Protein AF-A0A7H0I4W9-F1 (afdb_monomer)

Structure (mmCIF, N/CA/C/O backbone):
data_AF-A0A7H0I4W9-F1
#
_entry.id   AF-A0A7H0I4W9-F1
#
loop_
_atom_site.group_PDB
_atom_site.id
_atom_site.type_symbol
_atom_site.label_atom_id
_atom_site.label_alt_id
_atom_site.label_comp_id
_atom_site.label_asym_id
_atom_site.label_entity_id
_atom_site.label_seq_id
_atom_site.pdbx_PDB_ins_code
_atom_site.Cartn_x
_atom_site.Cartn_y
_atom_site.Cartn_z
_atom_site.occupancy
_atom_site.B_iso_or_equiv
_atom_site.auth_seq_id
_atom_site.auth_comp_id
_atom_site.auth_asym_id
_atom_site.auth_atom_id
_atom_site.pdbx_PDB_model_num
ATOM 1 N N . MET A 1 1 ? -12.954 -0.996 -12.519 1.00 42.88 1 MET A N 1
ATOM 2 C CA . MET A 1 1 ? -12.746 -0.860 -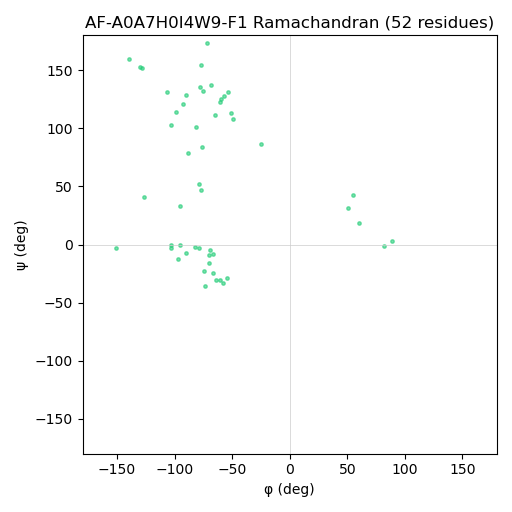11.064 1.00 42.88 1 MET A CA 1
ATOM 3 C C . MET A 1 1 ? -11.537 -1.707 -10.711 1.00 42.88 1 MET A C 1
ATOM 5 O O . MET A 1 1 ? -11.593 -2.911 -10.899 1.00 42.88 1 MET A O 1
ATOM 9 N N . THR A 1 2 ? -10.417 -1.084 -10.352 1.00 50.59 2 THR A N 1
ATOM 10 C CA . THR A 1 2 ? -9.151 -1.758 -10.014 1.00 50.59 2 THR A CA 1
ATOM 11 C C . THR A 1 2 ? -9.149 -2.089 -8.526 1.00 50.59 2 THR A C 1
ATOM 13 O O . THR A 1 2 ? -8.597 -1.345 -7.722 1.00 50.59 2 THR A O 1
ATOM 16 N N . SER A 1 3 ? -9.847 -3.156 -8.145 1.00 63.06 3 SER A N 1
ATOM 17 C CA . SER A 1 3 ? -9.758 -3.717 -6.796 1.00 63.06 3 SER A CA 1
ATOM 18 C C . SER A 1 3 ? -8.962 -5.015 -6.882 1.00 63.06 3 SER A C 1
ATOM 20 O O . SER A 1 3 ? -9.195 -5.813 -7.788 1.00 63.06 3 SER A O 1
ATOM 22 N N . VAL A 1 4 ? -7.974 -5.175 -6.001 1.00 71.94 4 VAL A N 1
ATOM 23 C CA . VAL A 1 4 ? -7.220 -6.422 -5.844 1.00 71.94 4 VAL A CA 1
ATOM 24 C C . VAL A 1 4 ? -7.909 -7.223 -4.748 1.00 71.94 4 VAL A C 1
ATOM 26 O O . VAL A 1 4 ? -8.031 -6.739 -3.620 1.00 71.94 4 VAL A O 1
ATOM 29 N N . ASP A 1 5 ? -8.367 -8.428 -5.083 1.00 81.12 5 ASP A N 1
ATOM 30 C CA . ASP A 1 5 ? -9.059 -9.306 -4.140 1.00 81.12 5 ASP A CA 1
ATOM 31 C C . ASP A 1 5 ? -8.224 -9.529 -2.871 1.00 81.12 5 ASP A C 1
ATOM 33 O O . ASP A 1 5 ? -7.032 -9.836 -2.923 1.00 81.12 5 ASP A O 1
ATOM 37 N N . GLY A 1 6 ? -8.865 -9.366 -1.711 1.00 84.00 6 GLY A N 1
ATOM 38 C CA . GLY A 1 6 ? -8.240 -9.569 -0.402 1.00 84.00 6 GLY A CA 1
ATOM 39 C C . GLY A 1 6 ? -7.418 -8.389 0.129 1.00 84.00 6 GLY A C 1
ATOM 40 O O . GLY A 1 6 ? -6.930 -8.477 1.255 1.00 84.00 6 GLY A O 1
ATOM 41 N N . VAL A 1 7 ? -7.293 -7.288 -0.622 1.00 89.12 7 VAL A N 1
ATOM 42 C CA . VAL A 1 7 ? -6.723 -6.030 -0.116 1.00 89.12 7 VAL A CA 1
ATOM 43 C C . VAL A 1 7 ? -7.833 -5.165 0.477 1.00 89.12 7 VAL A C 1
ATOM 45 O O . VAL A 1 7 ? -8.851 -4.907 -0.166 1.00 89.12 7 VAL A O 1
ATOM 48 N N . ARG A 1 8 ? -7.632 -4.694 1.709 1.00 92.06 8 ARG A N 1
ATOM 49 C CA . ARG A 1 8 ? -8.559 -3.809 2.425 1.00 92.06 8 ARG A CA 1
ATOM 50 C C . ARG A 1 8 ? -7.835 -2.595 2.993 1.00 92.06 8 ARG A C 1
ATOM 52 O O . ARG A 1 8 ? -6.658 -2.671 3.333 1.00 92.06 8 ARG A O 1
ATOM 59 N N . TRP A 1 9 ? -8.563 -1.497 3.145 1.00 9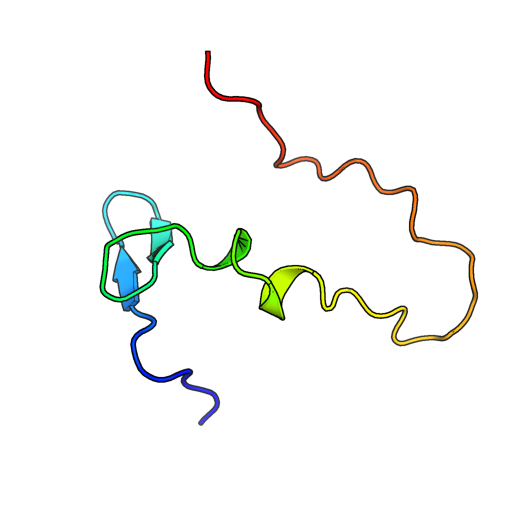1.56 9 TRP A N 1
ATOM 60 C CA . TRP A 1 9 ? -8.076 -0.311 3.842 1.00 91.56 9 TRP A CA 1
ATOM 61 C C . TRP A 1 9 ? -8.075 -0.537 5.364 1.00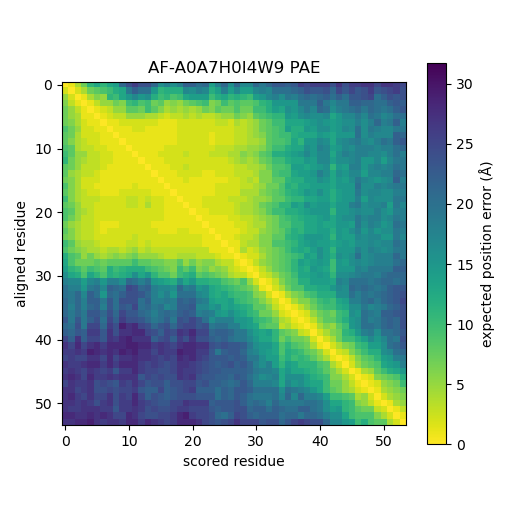 91.56 9 TRP A C 1
ATOM 63 O O . TRP A 1 9 ? -9.054 -1.041 5.922 1.00 91.56 9 TRP A O 1
ATOM 73 N N . ASP A 1 10 ? -6.974 -0.195 6.033 1.00 93.75 10 ASP A N 1
ATOM 74 C CA . ASP A 1 10 ? -6.864 -0.133 7.491 1.00 93.75 10 ASP A CA 1
ATOM 75 C C . ASP A 1 10 ? -6.924 1.332 7.936 1.00 93.75 10 ASP A C 1
ATOM 77 O O . ASP A 1 10 ? -5.939 2.063 7.840 1.00 93.75 10 ASP A O 1
ATOM 81 N N . GLU A 1 11 ? -8.083 1.756 8.446 1.00 93.38 11 GLU A N 1
ATOM 82 C CA . GLU A 1 11 ? -8.319 3.137 8.891 1.00 93.38 11 GLU A CA 1
ATOM 83 C C . GLU A 1 11 ? -7.390 3.575 10.029 1.00 93.38 11 GLU A C 1
ATOM 85 O O . GLU A 1 11 ? -7.046 4.748 10.136 1.00 93.38 11 GLU A O 1
ATOM 90 N N . SER A 1 12 ? -6.961 2.657 10.896 1.00 93.19 12 SER A N 1
ATOM 91 C CA . SER A 1 12 ? -6.120 3.020 12.042 1.00 93.19 12 SER A CA 1
ATOM 92 C C . SER A 1 12 ? -4.691 3.343 11.618 1.00 93.19 12 SER A C 1
ATOM 94 O O . SER A 1 12 ? -4.053 4.235 12.175 1.00 93.19 12 SER A O 1
ATOM 96 N N . ARG A 1 13 ? -4.202 2.625 10.606 1.00 89.44 13 ARG A N 1
ATOM 97 C CA . ARG A 1 13 ? -2.845 2.758 10.073 1.00 89.44 13 ARG A CA 1
ATOM 98 C C . ARG A 1 13 ? -2.785 3.646 8.833 1.00 89.44 13 ARG A C 1
ATOM 100 O O . ARG A 1 13 ? -1.689 4.017 8.434 1.00 89.44 13 ARG A O 1
ATOM 107 N N . GLN A 1 14 ? -3.937 3.967 8.240 1.00 93.94 14 GLN A N 1
ATOM 108 C CA . GLN A 1 14 ? -4.075 4.707 6.984 1.00 93.94 14 GLN A CA 1
ATOM 109 C C . GLN A 1 14 ? -3.279 4.057 5.836 1.00 93.94 14 GLN A C 1
ATOM 111 O O . GLN A 1 14 ? -2.604 4.734 5.061 1.00 93.94 14 GLN A O 1
ATOM 116 N N . ILE A 1 15 ? -3.334 2.723 5.740 1.00 89.94 15 ILE A N 1
ATOM 117 C CA . ILE A 1 15 ? -2.667 1.948 4.683 1.00 89.94 15 ILE A CA 1
ATOM 118 C C . ILE A 1 15 ? -3.549 0.800 4.187 1.00 89.94 15 ILE A C 1
ATOM 120 O O . ILE A 1 15 ? -4.427 0.311 4.895 1.00 89.94 15 ILE A O 1
ATOM 124 N N . ASN A 1 16 ? -3.259 0.310 2.983 1.00 89.81 16 ASN A N 1
ATOM 125 C CA . ASN A 1 16 ? -3.822 -0.939 2.478 1.00 89.81 16 ASN A CA 1
ATOM 126 C C . ASN A 1 16 ? -3.101 -2.151 3.085 1.00 89.81 16 ASN A C 1
ATOM 128 O O . ASN A 1 16 ? -1.868 -2.195 3.124 1.00 89.81 16 ASN A O 1
ATOM 132 N N . VAL A 1 17 ? -3.871 -3.154 3.499 1.00 92.06 17 VAL A N 1
ATOM 133 C CA . VAL A 1 17 ? -3.382 -4.419 4.058 1.00 92.06 17 VAL A CA 1
ATOM 134 C C . VAL A 1 17 ? -4.015 -5.611 3.346 1.00 92.06 17 VAL A C 1
ATOM 136 O O . VAL A 1 17 ? -5.134 -5.528 2.838 1.00 92.06 17 VAL A O 1
ATOM 139 N N . THR A 1 18 ? -3.303 -6.728 3.312 1.00 90.50 18 THR A N 1
ATOM 140 C CA . THR A 1 18 ? -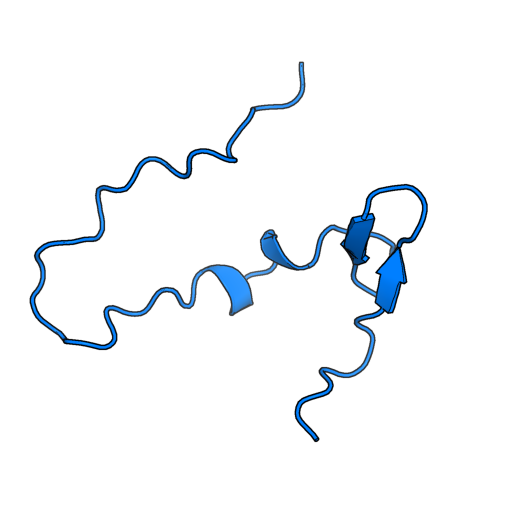3.803 -8.032 2.864 1.00 90.50 18 THR A CA 1
ATOM 141 C C . THR A 1 18 ? -4.773 -8.638 3.887 1.00 90.50 18 THR A C 1
ATOM 143 O O . THR A 1 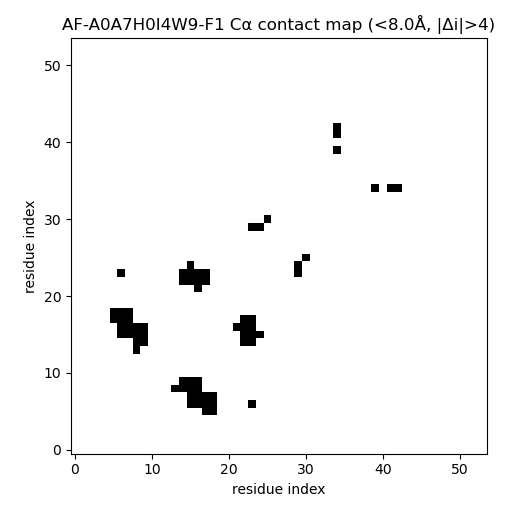18 ? -4.973 -8.115 4.989 1.00 90.50 18 THR A O 1
ATOM 146 N N . ALA A 1 19 ? -5.397 -9.764 3.533 1.00 89.25 19 ALA A N 1
ATOM 147 C CA . ALA A 1 19 ? -6.379 -10.446 4.379 1.00 89.25 19 ALA A CA 1
ATOM 148 C C . ALA A 1 19 ? -5.830 -10.848 5.764 1.00 89.25 19 ALA A C 1
ATOM 150 O O . ALA A 1 19 ? -6.563 -10.804 6.750 1.00 89.25 19 ALA A O 1
ATOM 151 N N . ASP A 1 20 ? -4.544 -11.187 5.843 1.00 90.00 20 ASP A N 1
ATOM 152 C CA . ASP A 1 20 ? -3.808 -11.516 7.071 1.00 90.00 20 ASP A CA 1
ATOM 153 C C . ASP A 1 20 ? -3.312 -10.274 7.846 1.00 90.00 20 ASP A C 1
ATOM 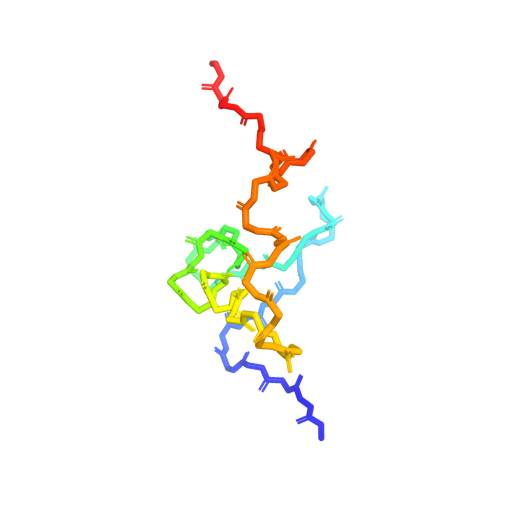155 O O . ASP A 1 20 ? -2.755 -10.408 8.932 1.00 90.00 20 ASP A O 1
ATOM 159 N N . GLY A 1 21 ? -3.545 -9.061 7.330 1.00 89.44 21 GLY A N 1
ATOM 160 C CA . GLY A 1 21 ? -3.150 -7.799 7.963 1.00 89.44 21 GLY A CA 1
ATOM 161 C C . GLY A 1 21 ? -1.742 -7.309 7.605 1.00 89.44 21 GLY A C 1
ATOM 162 O O . GLY A 1 21 ? -1.319 -6.264 8.115 1.00 89.44 21 GLY A O 1
ATOM 163 N N . THR A 1 22 ? -1.027 -8.012 6.726 1.00 91.00 22 THR A N 1
ATOM 164 C CA . THR A 1 22 ? 0.290 -7.584 6.237 1.00 91.00 22 THR A CA 1
ATOM 165 C C . THR A 1 22 ? 0.151 -6.332 5.352 1.00 91.00 22 THR A C 1
ATOM 167 O O . THR A 1 22 ? -0.784 -6.243 4.554 1.00 91.00 22 THR A O 1
ATOM 170 N N . PRO A 1 23 ? 1.026 -5.316 5.470 1.00 90.69 23 PRO A N 1
ATOM 171 C CA . PRO A 1 23 ? 0.982 -4.154 4.587 1.00 90.69 23 PRO A CA 1
ATOM 172 C C . PRO A 1 23 ? 1.102 -4.545 3.112 1.00 90.69 23 PRO A C 1
ATOM 174 O O . PRO A 1 23 ? 2.028 -5.240 2.708 1.00 90.69 23 PRO A O 1
ATOM 177 N N . TRP A 1 24 ? 0.179 -4.075 2.274 1.00 86.56 24 TRP A N 1
ATOM 178 C CA . TRP A 1 24 ? 0.131 -4.498 0.872 1.00 86.56 24 TRP A CA 1
ATOM 179 C C . TRP A 1 24 ? 1.380 -4.077 0.075 1.00 86.56 24 TRP A C 1
ATOM 181 O O . TRP A 1 24 ? 1.821 -4.806 -0.811 1.00 86.56 24 TRP A O 1
ATOM 191 N N . HIS A 1 25 ? 2.003 -2.951 0.433 1.00 80.56 25 HIS A N 1
ATOM 192 C CA . HIS A 1 25 ? 3.216 -2.441 -0.217 1.00 80.56 25 HIS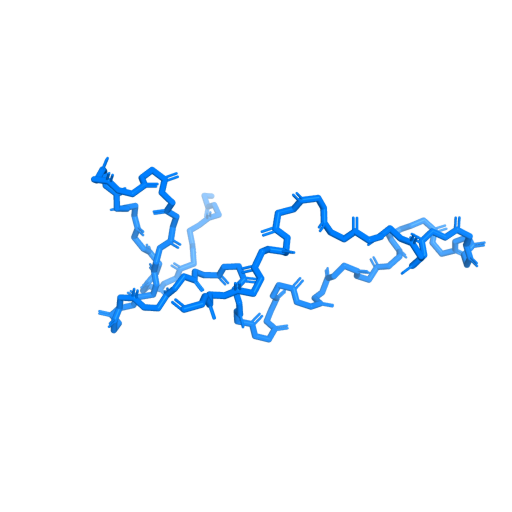 A CA 1
ATOM 193 C C . HIS A 1 25 ? 4.479 -3.278 0.053 1.00 80.56 25 HIS A C 1
ATOM 195 O O . HIS A 1 25 ? 5.499 -3.037 -0.579 1.00 80.56 25 HIS A O 1
ATOM 201 N N . THR A 1 26 ? 4.440 -4.256 0.965 1.00 83.69 26 THR A N 1
ATOM 202 C CA . THR A 1 26 ? 5.563 -5.186 1.187 1.00 83.69 26 THR A CA 1
ATOM 203 C C . THR A 1 26 ? 5.407 -6.492 0.405 1.00 83.69 26 THR A C 1
ATOM 205 O O . THR A 1 26 ? 6.244 -7.384 0.521 1.00 83.69 26 THR A O 1
ATOM 208 N N . MET A 1 27 ? 4.319 -6.652 -0.354 1.00 83.12 27 MET A N 1
ATOM 209 C CA . MET A 1 27 ? 4.066 -7.860 -1.139 1.00 83.12 27 MET A CA 1
ATOM 210 C C . MET A 1 27 ? 4.924 -7.885 -2.414 1.00 83.12 27 MET A C 1
ATOM 212 O O . MET A 1 27 ? 5.261 -6.825 -2.939 1.00 83.12 27 MET A O 1
ATOM 216 N N . PRO A 1 28 ? 5.229 -9.067 -2.987 1.00 74.88 28 PRO A N 1
ATOM 217 C CA . PRO A 1 28 ? 6.043 -9.174 -4.204 1.00 74.88 28 PRO A CA 1
ATOM 218 C C . PRO A 1 28 ? 5.528 -8.344 -5.390 1.00 74.88 28 PRO A C 1
ATOM 220 O O . PRO A 1 28 ? 6.312 -7.885 -6.211 1.00 74.88 28 PRO A O 1
ATOM 223 N N . GLN A 1 29 ? 4.217 -8.110 -5.476 1.00 68.62 29 GLN A N 1
ATOM 224 C CA . GLN A 1 29 ? 3.601 -7.267 -6.503 1.00 68.62 29 GLN A CA 1
ATOM 225 C C . GLN A 1 29 ? 3.984 -5.784 -6.373 1.00 68.62 29 GLN A C 1
ATOM 227 O O . GLN A 1 29 ? 3.959 -5.074 -7.371 1.00 68.62 29 GLN A O 1
ATOM 232 N N . ALA A 1 30 ? 4.355 -5.311 -5.180 1.00 62.66 30 ALA A N 1
ATOM 233 C CA . ALA A 1 30 ? 4.860 -3.955 -4.970 1.00 62.66 30 ALA A CA 1
ATOM 234 C C . ALA A 1 30 ? 6.304 -3.783 -5.470 1.00 62.66 30 ALA A C 1
ATOM 236 O O . ALA A 1 30 ? 6.686 -2.679 -5.840 1.00 62.66 30 ALA A O 1
ATOM 237 N N . ALA A 1 31 ? 7.070 -4.876 -5.585 1.00 59.56 31 ALA A N 1
ATOM 238 C CA . ALA A 1 31 ? 8.371 -4.871 -6.259 1.00 59.56 31 ALA A CA 1
ATOM 239 C C . ALA A 1 31 ? 8.249 -4.681 -7.786 1.00 59.56 31 ALA A C 1
ATOM 241 O O . ALA A 1 31 ? 9.253 -4.543 -8.478 1.00 59.56 31 ALA A O 1
ATOM 242 N N . SER A 1 32 ? 7.023 -4.634 -8.324 1.00 56.62 32 SER A N 1
ATOM 243 C CA . SER A 1 32 ? 6.742 -4.215 -9.698 1.00 56.62 32 SER A CA 1
ATOM 244 C C . SER A 1 32 ? 6.799 -2.687 -9.846 1.00 56.62 32 SER A C 1
ATOM 246 O O . SER A 1 32 ? 5.944 -2.087 -10.496 1.00 56.62 32 SER A O 1
ATOM 248 N N . THR A 1 33 ? 7.832 -2.039 -9.312 1.00 57.06 33 THR A N 1
ATOM 249 C CA . THR A 1 33 ? 8.313 -0.756 -9.841 1.00 57.06 33 THR A CA 1
ATOM 250 C C . THR A 1 33 ? 9.156 -1.049 -11.081 1.00 57.06 33 THR A C 1
ATOM 252 O O . THR A 1 33 ? 10.320 -0.684 -11.170 1.00 57.06 33 THR A O 1
ATOM 255 N N . THR A 1 34 ? 8.606 -1.811 -12.028 1.00 53.50 34 THR A N 1
ATOM 256 C CA . THR A 1 34 ? 9.262 -2.024 -13.314 1.00 53.50 34 THR A CA 1
ATOM 257 C C . THR A 1 34 ? 9.302 -0.674 -14.000 1.00 53.50 34 THR A C 1
ATOM 259 O O . THR A 1 34 ? 8.238 -0.159 -14.329 1.00 53.50 34 THR A O 1
ATOM 262 N N . ASP A 1 35 ? 10.506 -0.118 -14.145 1.00 55.03 35 ASP A N 1
ATOM 263 C CA . ASP A 1 35 ? 10.888 1.040 -14.958 1.00 55.03 35 ASP A CA 1
ATOM 264 C C . ASP A 1 35 ? 9.925 1.255 -16.142 1.00 55.03 35 ASP A C 1
ATOM 266 O O . ASP A 1 35 ? 10.099 0.718 -17.238 1.00 55.03 35 ASP A O 1
ATOM 270 N N . THR A 1 36 ? 8.827 1.980 -15.892 1.00 53.19 36 THR A N 1
ATOM 271 C CA . THR A 1 36 ? 7.712 2.067 -16.852 1.00 53.19 36 THR A CA 1
ATOM 272 C C . THR A 1 36 ? 8.088 2.871 -18.095 1.00 53.19 36 THR A C 1
ATOM 274 O O . THR A 1 36 ? 7.403 2.786 -19.115 1.00 53.19 36 THR A O 1
ATOM 277 N N . ASN A 1 37 ? 9.176 3.640 -18.015 1.00 58.97 37 ASN A N 1
ATOM 278 C CA . ASN A 1 37 ? 9.760 4.422 -19.094 1.00 58.97 37 ASN A CA 1
ATOM 279 C C . ASN A 1 37 ? 11.017 3.777 -19.707 1.00 58.97 37 ASN A C 1
ATOM 281 O O . ASN A 1 37 ? 11.504 4.303 -20.708 1.00 58.97 37 ASN A O 1
ATOM 285 N N . LEU A 1 38 ? 11.478 2.632 -19.184 1.00 56.88 38 LEU A N 1
ATOM 286 C CA . LEU A 1 38 ? 12.628 1.854 -19.666 1.00 56.88 38 LEU A CA 1
ATOM 287 C C . LEU A 1 38 ? 13.901 2.697 -19.849 1.00 56.88 38 LEU A C 1
ATOM 289 O O . LEU A 1 38 ? 14.685 2.443 -20.769 1.00 56.88 38 LEU A O 1
ATOM 293 N N . ASP A 1 39 ? 14.091 3.737 -19.038 1.00 68.12 39 ASP A N 1
ATOM 294 C CA . ASP A 1 39 ? 15.222 4.651 -19.208 1.00 68.12 39 ASP A CA 1
ATOM 295 C C . ASP A 1 39 ? 16.470 4.229 -18.423 1.00 68.12 39 ASP A C 1
ATOM 297 O O . ASP A 1 39 ? 17.544 4.805 -18.629 1.00 68.12 39 ASP A O 1
ATOM 301 N N . GLY A 1 40 ? 16.362 3.196 -17.578 1.00 58.78 40 GLY A N 1
ATOM 302 C CA . GLY A 1 40 ? 17.464 2.635 -16.803 1.00 58.78 40 GLY A CA 1
ATOM 303 C C . GLY A 1 40 ? 18.125 3.637 -15.853 1.00 58.78 40 GLY A C 1
ATOM 304 O O . GLY A 1 40 ? 19.272 3.423 -15.455 1.00 58.78 40 GLY A O 1
ATOM 305 N N . LYS A 1 41 ? 17.456 4.751 -15.519 1.00 54.81 41 LYS A N 1
ATOM 306 C CA . LYS A 1 41 ? 18.017 5.863 -14.734 1.00 54.81 41 LYS A CA 1
ATOM 307 C C . LYS A 1 41 ? 17.167 6.243 -13.517 1.00 54.81 41 LYS A C 1
ATOM 309 O O . LYS A 1 41 ? 17.049 7.427 -13.203 1.00 54.81 41 LYS A O 1
ATOM 314 N N . GLY A 1 42 ? 16.618 5.263 -12.795 1.00 54.31 42 GLY A N 1
ATOM 315 C CA . GLY A 1 42 ? 15.731 5.562 -11.663 1.00 54.31 42 GLY A CA 1
ATOM 316 C C . GLY A 1 42 ? 15.666 4.576 -10.497 1.00 54.31 42 GLY A C 1
ATOM 317 O O . GLY A 1 42 ? 14.989 4.898 -9.529 1.00 54.31 42 GLY A O 1
ATOM 318 N N . ASP A 1 43 ? 16.360 3.434 -10.525 1.00 55.03 43 ASP A N 1
ATOM 319 C CA . ASP A 1 43 ? 16.190 2.390 -9.490 1.00 55.03 43 ASP A CA 1
ATOM 320 C C . ASP A 1 43 ? 16.928 2.658 -8.157 1.00 55.03 43 ASP A C 1
ATOM 322 O O . ASP A 1 43 ? 16.754 1.910 -7.200 1.00 55.03 43 ASP A O 1
ATOM 326 N N . ASP A 1 44 ? 17.697 3.748 -8.047 1.00 54.56 44 ASP A N 1
ATOM 327 C CA . ASP A 1 44 ? 18.373 4.177 -6.805 1.00 54.56 44 ASP A CA 1
ATOM 328 C C . ASP A 1 44 ? 17.555 5.218 -6.010 1.00 54.56 44 ASP A C 1
ATOM 330 O O . ASP A 1 44 ? 18.102 6.112 -5.358 1.00 54.56 44 ASP A O 1
ATOM 334 N N . VAL A 1 45 ? 16.223 5.144 -6.040 1.00 51.75 45 VAL A N 1
ATOM 335 C CA . VAL A 1 45 ? 15.424 5.861 -5.039 1.00 51.75 45 VAL A CA 1
ATOM 336 C C . VAL A 1 45 ? 15.379 5.023 -3.771 1.00 51.75 45 VAL A C 1
ATOM 338 O O . VAL A 1 45 ? 14.620 4.066 -3.657 1.00 51.75 45 VAL A O 1
ATOM 341 N N . SER A 1 46 ? 16.206 5.403 -2.794 1.00 56.59 46 SER A N 1
ATOM 342 C CA . SER A 1 46 ? 16.006 5.010 -1.401 1.00 56.59 46 SER A CA 1
ATOM 343 C C . SER A 1 46 ? 14.555 5.318 -1.046 1.00 56.59 46 SER A C 1
ATOM 345 O O . SER A 1 46 ? 14.189 6.495 -0.978 1.00 56.59 46 SER A O 1
ATOM 347 N N . ASP A 1 47 ? 13.730 4.284 -0.899 1.00 54.56 47 ASP A N 1
ATOM 348 C CA . ASP A 1 47 ? 12.328 4.430 -0.531 1.00 54.56 47 ASP A CA 1
ATOM 349 C C . ASP A 1 47 ? 12.249 5.327 0.721 1.00 54.56 47 ASP A C 1
ATOM 351 O O . ASP A 1 47 ? 12.741 4.932 1.784 1.00 54.56 47 ASP A O 1
ATOM 355 N N . PRO A 1 48 ? 11.682 6.547 0.627 1.00 57.25 48 PRO A N 1
ATOM 356 C CA . PRO A 1 48 ? 11.621 7.464 1.761 1.00 57.25 48 PRO A CA 1
ATOM 357 C C . PRO A 1 48 ? 10.718 6.939 2.888 1.00 57.25 48 PRO A C 1
ATOM 359 O O . PRO A 1 48 ? 10.702 7.520 3.974 1.00 57.25 48 PRO A O 1
ATOM 362 N N . TYR A 1 49 ? 9.983 5.848 2.650 1.00 56.66 49 TYR A N 1
ATOM 363 C CA . TYR A 1 49 ? 9.141 5.156 3.618 1.00 56.66 49 TYR A CA 1
ATOM 364 C C . TYR A 1 49 ? 9.7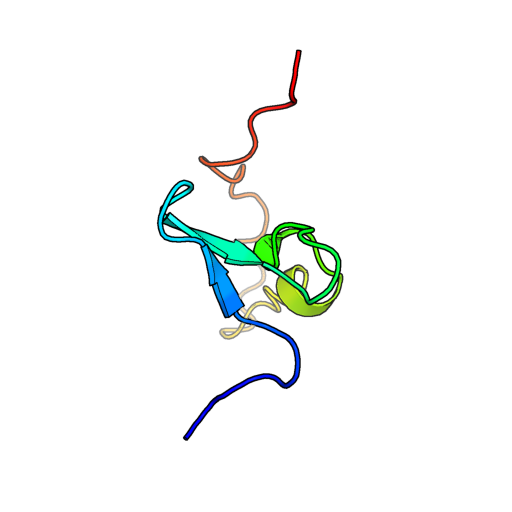60 3.860 4.160 1.00 56.66 49 TYR A C 1
ATOM 366 O O . TYR A 1 49 ? 9.170 3.240 5.049 1.00 56.66 49 TYR A O 1
ATOM 374 N N . TYR A 1 50 ? 10.961 3.469 3.717 1.00 58.53 50 TYR A N 1
ATOM 375 C CA . TYR A 1 50 ? 11.681 2.339 4.301 1.00 58.53 50 TYR A CA 1
ATOM 376 C C . TYR A 1 50 ? 12.313 2.738 5.643 1.00 58.53 50 TYR A C 1
ATOM 378 O O . TYR A 1 50 ? 13.485 3.102 5.735 1.00 58.53 50 TYR A O 1
ATOM 386 N N . ALA A 1 51 ? 11.526 2.664 6.716 1.00 53.56 51 ALA A N 1
ATOM 387 C CA . ALA A 1 51 ? 12.034 2.658 8.082 1.00 53.56 51 ALA A CA 1
ATOM 388 C C . ALA A 1 51 ? 12.088 1.208 8.583 1.00 53.56 51 ALA A C 1
ATOM 390 O O . ALA A 1 51 ? 11.053 0.563 8.756 1.00 53.56 51 ALA A O 1
ATOM 391 N N . SER A 1 52 ? 13.290 0.681 8.834 1.00 51.00 52 SER A N 1
ATOM 392 C CA . SER A 1 52 ? 13.448 -0.599 9.528 1.00 51.00 52 SER A CA 1
ATOM 393 C C . SER A 1 52 ? 12.824 -0.495 10.923 1.00 51.00 52 SER A C 1
ATOM 395 O O . SER A 1 52 ? 13.227 0.367 11.707 1.00 51.00 52 SER A O 1
ATOM 397 N N . ALA A 1 53 ? 11.857 -1.357 11.240 1.00 48.41 53 ALA A N 1
ATOM 398 C CA . ALA A 1 53 ? 11.299 -1.437 12.587 1.00 48.41 53 ALA A CA 1
ATOM 399 C C . ALA A 1 53 ? 12.413 -1.796 13.590 1.00 48.41 53 ALA A C 1
ATOM 401 O O . ALA A 1 53 ? 13.129 -2.778 13.384 1.00 48.41 53 ALA A O 1
ATOM 402 N N . SER A 1 54 ? 12.580 -0.966 14.626 1.00 50.09 54 SER A N 1
ATOM 403 C CA . SER A 1 54 ? 13.430 -1.232 15.801 1.00 50.09 54 SER A CA 1
ATOM 404 C C . SER A 1 54 ? 12.653 -1.935 16.905 1.00 50.09 54 SER A C 1
ATOM 406 O O . SER A 1 54 ? 11.425 -1.705 16.987 1.00 50.09 54 SER A O 1
#

pLDDT: mean 70.7, std 16.79, range [42.88, 93.94]

Radius of gyration: 13.75 Å; Cα contacts (8 Å, |Δi|>4): 34; chains: 1; bounding box: 31×19×36 Å

Sequence (54 aa):
MTSVDGVRWDESRQINVTADGTPWHTMPQAASTTDTNLDGKGDDVSDPYYASAS

Mean predicted aligned error: 12.76 Å

Nearest PDB structures (foldseek):
  8tm2-a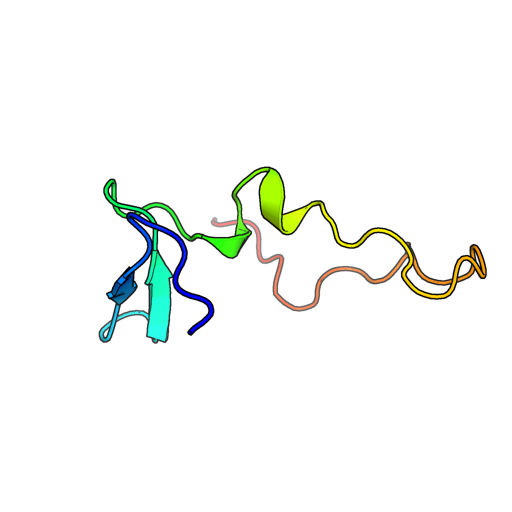ssembly1_A  TM=6.896E-01  e=8.468E+00  Homo sapiens
  4u24-assembly1_B0  TM=3.633E-01  e=4.771E+00  Escherichia coli K-12
  4u25-assembly1_B0  TM=3.606E-01  e=6.829E+00  Escherichia coli K-12

Organism: NCBI:txid2768068

Solvent-accessible surface area (backbone atoms only — not comparable to full-atom values): 3850 Å² total; per-residue (Å²): 133,97,74,62,90,58,59,44,81,36,82,92,77,73,42,52,17,35,81,88,62,49,57,45,76,77,37,78,75,51,70,64,72,62,66,88,79,71,74,90,81,69,90,84,63,77,60,93,79,74,68,82,87,127

Foldseek 3Di:
DDDDPQWDADPVVRAIAGVVRHGPCVDPVVVPPPVPVPPPPPPPPPPPPPDDDD

Secondary structure (DSSP, 8-state):
----TT-EEETTTTEEE-TTS-BGGGSGGGG----TT--S--TT---TT-----